Protein AF-A0A699WSY9-F1 (afdb_monomer_lite)

Radius of gyration: 26.85 Å; chains: 1; bounding box: 55×21×75 Å

Organism: Tanacetum cinerariifolium (NCBI:txid118510)

Secondary structure (DSSP, 8-state):
--HHHHHHHHHHHHHHHHHHHHHHHHHHHHHHHHT---EEE-TTS-EEETTEEE--S-HHHHHHHHHHHHT-

Sequence (72 aa):
KANVVADALSRKSGMIAGIKKEDSEIWTIVENLNKQVEFRLDDDKVLWQDTRLVVPNDASLREALLAEAHSS

Structure (mmCIF, N/CA/C/O backbone):
data_AF-A0A699WSY9-F1
#
_entry.id   AF-A0A699WSY9-F1
#
loop_
_atom_site.group_PDB
_atom_site.id
_atom_site.type_symbol
_atom_site.label_atom_id
_atom_site.label_alt_id
_atom_site.label_comp_id
_atom_site.label_asym_id
_atom_site.label_entity_id
_atom_site.label_seq_id
_atom_site.pdbx_PDB_ins_code
_atom_site.Cartn_x
_atom_site.Cartn_y
_atom_site.Cartn_z
_atom_s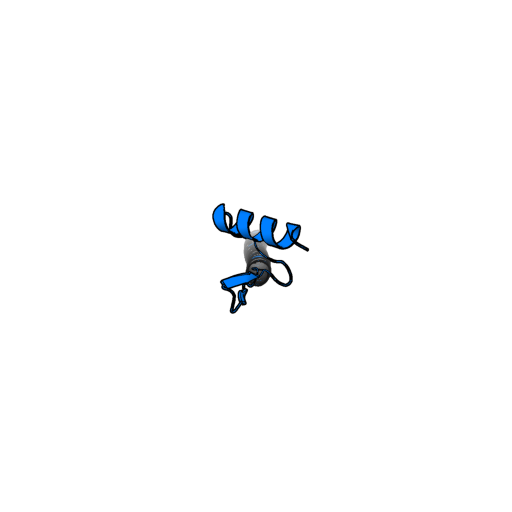ite.occupancy
_atom_site.B_iso_or_equiv
_atom_site.auth_seq_id
_atom_site.auth_comp_id
_atom_site.auth_asym_id
_atom_site.auth_atom_id
_atom_site.pdbx_PDB_model_num
ATOM 1 N N . LYS A 1 1 ? 28.773 2.740 -48.372 1.00 64.25 1 LYS A N 1
ATOM 2 C CA . LYS A 1 1 ? 28.149 1.547 -47.737 1.00 64.25 1 LYS A CA 1
ATOM 3 C C . LYS A 1 1 ? 28.144 1.592 -46.192 1.00 64.25 1 LYS A C 1
ATOM 5 O O . LYS A 1 1 ? 27.545 0.713 -45.596 1.00 64.25 1 LYS A O 1
ATOM 10 N N . ALA A 1 2 ? 28.741 2.602 -45.534 1.00 66.75 2 ALA A N 1
ATOM 11 C CA . ALA A 1 2 ? 28.803 2.692 -44.064 1.00 66.75 2 ALA A CA 1
ATOM 12 C C . ALA A 1 2 ? 27.509 3.212 -43.388 1.00 66.75 2 ALA A C 1
ATOM 14 O O . ALA A 1 2 ? 27.160 2.750 -42.307 1.00 66.75 2 ALA A O 1
ATOM 15 N N . ASN A 1 3 ? 26.746 4.099 -44.040 1.00 77.00 3 ASN A N 1
ATOM 16 C CA . ASN A 1 3 ? 25.561 4.728 -43.426 1.00 77.00 3 ASN A CA 1
ATOM 17 C C . ASN A 1 3 ? 24.399 3.761 -43.147 1.00 77.00 3 ASN A C 1
ATOM 19 O O . ASN A 1 3 ? 23.658 3.960 -42.192 1.00 77.00 3 ASN A O 1
ATOM 23 N N . VAL A 1 4 ? 24.254 2.696 -43.942 1.00 84.19 4 VAL A N 1
ATOM 24 C CA . VAL A 1 4 ? 23.191 1.690 -43.742 1.00 84.19 4 VAL A CA 1
ATOM 25 C C . VAL A 1 4 ? 23.415 0.844 -42.486 1.00 84.19 4 VAL A C 1
ATOM 27 O O . VAL A 1 4 ? 22.460 0.425 -41.844 1.00 84.19 4 VAL A O 1
ATOM 30 N N . VAL A 1 5 ? 24.678 0.626 -42.106 1.00 83.75 5 VAL A N 1
ATOM 31 C CA . VAL A 1 5 ? 25.032 -0.115 -40.887 1.00 83.75 5 VAL A CA 1
ATOM 32 C C . VAL A 1 5 ? 24.789 0.753 -39.652 1.00 83.75 5 VAL A C 1
ATOM 34 O O . VAL A 1 5 ? 24.282 0.263 -38.645 1.00 83.75 5 VAL A O 1
ATOM 37 N N . ALA A 1 6 ? 25.093 2.050 -39.749 1.00 84.25 6 ALA A N 1
ATOM 38 C CA . ALA A 1 6 ? 24.843 3.012 -38.679 1.00 84.25 6 ALA A CA 1
ATOM 39 C C . ALA A 1 6 ? 23.339 3.196 -38.395 1.00 84.25 6 ALA A C 1
ATOM 41 O O . ALA A 1 6 ? 22.932 3.181 -37.235 1.00 84.25 6 ALA A O 1
ATOM 42 N N . ASP A 1 7 ? 22.508 3.300 -39.437 1.00 90.06 7 ASP A N 1
ATOM 43 C CA .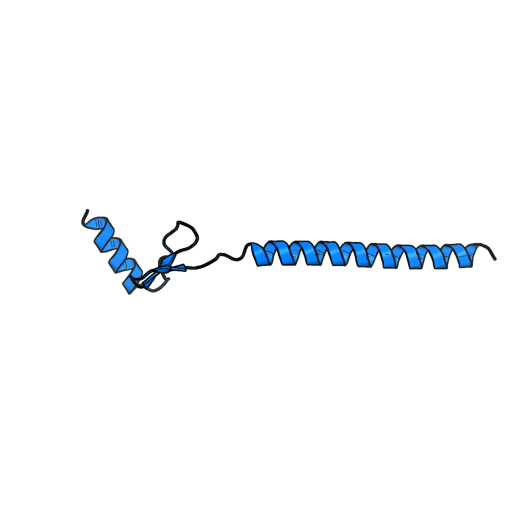 ASP A 1 7 ? 21.047 3.400 -39.302 1.00 90.06 7 ASP A CA 1
ATOM 44 C C . ASP A 1 7 ? 20.439 2.136 -38.666 1.00 90.06 7 ASP A C 1
ATOM 46 O O . ASP A 1 7 ? 19.680 2.232 -37.700 1.00 90.06 7 ASP A O 1
ATOM 50 N N . ALA A 1 8 ? 20.846 0.943 -39.114 1.00 89.69 8 ALA A N 1
ATOM 51 C CA . ALA A 1 8 ? 20.379 -0.315 -38.529 1.00 89.69 8 ALA A CA 1
ATOM 52 C C . ALA A 1 8 ? 20.762 -0.455 -37.043 1.00 89.69 8 ALA A C 1
ATOM 54 O O . ALA A 1 8 ? 19.950 -0.900 -36.226 1.00 89.69 8 ALA A O 1
ATOM 55 N N . LEU A 1 9 ? 21.980 -0.043 -36.672 1.00 91.06 9 LEU A N 1
ATOM 56 C CA . LEU A 1 9 ? 22.446 -0.072 -35.285 1.00 91.06 9 LEU A CA 1
ATOM 57 C C . LEU A 1 9 ? 21.691 0.936 -34.406 1.00 91.06 9 LEU A C 1
ATOM 59 O O . LEU A 1 9 ? 21.321 0.604 -33.279 1.00 91.06 9 LEU A O 1
ATOM 63 N N . SER A 1 10 ? 21.413 2.134 -34.929 1.00 90.25 10 SER A N 1
ATOM 64 C CA . SER A 1 10 ? 20.631 3.162 -34.234 1.00 90.25 10 SER A CA 1
ATOM 65 C C . SER A 1 10 ? 19.204 2.686 -33.948 1.00 90.25 10 SER A C 1
ATOM 67 O O . SER A 1 10 ? 18.744 2.764 -32.808 1.00 90.25 10 SER A O 1
ATOM 69 N N . ARG A 1 11 ? 18.539 2.072 -34.937 1.00 91.12 11 ARG A N 1
ATOM 70 C CA . ARG A 1 11 ? 17.197 1.488 -34.763 1.00 91.12 11 ARG A CA 1
ATOM 71 C C . ARG A 1 11 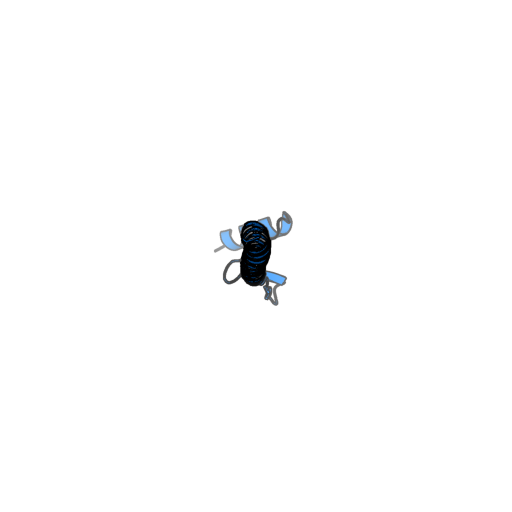? 17.186 0.369 -33.726 1.00 91.12 11 ARG A C 1
ATOM 73 O O . ARG A 1 11 ? 16.317 0.348 -32.858 1.00 91.12 11 ARG A O 1
ATOM 80 N N . LYS A 1 12 ? 18.173 -0.532 -33.774 1.00 88.31 12 LYS A N 1
ATOM 81 C CA . LYS A 1 12 ? 18.294 -1.629 -32.802 1.00 88.31 12 LYS A CA 1
ATOM 82 C C . LYS A 1 12 ? 18.538 -1.110 -31.383 1.00 88.31 12 LYS A C 1
ATOM 84 O O . LYS A 1 12 ? 17.972 -1.649 -30.437 1.00 88.31 12 LYS A O 1
ATOM 89 N N . SER A 1 13 ? 19.342 -0.057 -31.237 1.00 86.25 13 SER A N 1
ATOM 90 C CA . SER A 1 13 ? 19.573 0.610 -29.952 1.00 86.25 13 SER A CA 1
ATOM 91 C C . SER A 1 13 ? 18.294 1.260 -29.408 1.00 86.25 13 SER A C 1
ATOM 93 O O . SER A 1 13 ? 17.957 1.068 -28.242 1.00 86.25 13 SER A O 1
ATOM 95 N N . GLY A 1 14 ? 17.524 1.940 -30.264 1.00 87.88 14 GLY A N 1
ATOM 96 C CA . GLY A 1 14 ? 16.240 2.544 -29.893 1.00 87.88 14 GLY A CA 1
ATOM 97 C C . GLY A 1 14 ? 15.204 1.527 -29.403 1.00 87.88 14 GLY A C 1
ATOM 98 O O . GLY A 1 14 ? 14.528 1.780 -28.412 1.00 87.88 14 GLY A O 1
ATOM 99 N N . MET A 1 15 ? 15.131 0.347 -30.029 1.00 87.12 15 MET A N 1
ATOM 100 C CA . MET A 1 15 ? 14.248 -0.739 -29.574 1.00 87.12 15 MET A CA 1
ATOM 101 C C . MET A 1 15 ? 14.633 -1.249 -28.181 1.00 87.12 15 MET A C 1
ATOM 103 O O . MET A 1 15 ? 13.772 -1.436 -27.329 1.00 87.12 15 MET A O 1
ATOM 107 N N . ILE A 1 16 ? 15.932 -1.427 -27.921 1.00 85.38 16 ILE A N 1
ATOM 108 C CA . ILE A 1 16 ? 16.428 -1.877 -26.611 1.00 85.38 16 ILE A CA 1
ATOM 109 C C . ILE A 1 16 ? 16.159 -0.819 -25.530 1.00 85.38 16 ILE A C 1
ATOM 111 O O . ILE A 1 16 ? 15.823 -1.166 -24.399 1.00 85.38 16 ILE A O 1
ATOM 115 N N . ALA A 1 17 ? 16.295 0.465 -25.868 1.00 83.06 17 ALA A N 1
ATOM 116 C CA . ALA A 1 17 ? 15.980 1.564 -24.960 1.00 83.06 17 ALA A CA 1
ATOM 117 C C . ALA A 1 17 ? 14.474 1.657 -24.647 1.00 83.06 17 ALA A C 1
ATOM 119 O O . ALA A 1 17 ? 14.121 1.931 -23.502 1.00 83.06 17 ALA A O 1
ATOM 120 N N . GLY A 1 18 ? 13.605 1.388 -25.630 1.00 78.81 18 GLY A N 1
ATOM 121 C CA . GLY A 1 18 ? 12.152 1.312 -25.442 1.00 78.81 18 GLY A CA 1
ATOM 122 C C . GLY A 1 18 ? 11.747 0.207 -24.466 1.00 78.81 18 GLY A C 1
ATOM 123 O O . GLY A 1 18 ? 11.114 0.498 -23.457 1.00 78.81 18 GLY A O 1
ATOM 124 N N . ILE A 1 19 ? 12.246 -1.014 -24.682 1.00 84.12 19 ILE A N 1
ATOM 125 C CA . ILE A 1 19 ? 11.955 -2.177 -23.824 1.00 84.12 19 ILE A CA 1
ATOM 126 C C . ILE A 1 19 ? 12.377 -1.917 -22.369 1.00 84.12 19 ILE A C 1
ATOM 128 O O . ILE A 1 19 ? 11.619 -2.167 -21.440 1.00 84.12 19 ILE A O 1
ATOM 132 N N . LYS A 1 20 ? 13.571 -1.346 -22.153 1.00 79.81 20 LYS A N 1
ATOM 133 C CA . LYS A 1 20 ? 14.053 -0.997 -20.803 1.00 79.81 20 LYS A CA 1
ATOM 134 C C . LYS A 1 20 ? 13.166 0.031 -20.094 1.00 79.81 20 LYS A C 1
ATOM 136 O O . LYS A 1 20 ? 13.086 0.015 -18.868 1.00 79.81 20 LYS A O 1
ATOM 141 N N . LYS A 1 21 ? 12.555 0.950 -20.845 1.00 84.69 21 LYS A N 1
ATOM 142 C CA . LYS A 1 21 ? 11.634 1.948 -20.297 1.00 84.69 21 LYS A CA 1
ATOM 143 C C . LYS A 1 21 ? 10.312 1.291 -19.899 1.00 84.69 21 LYS A C 1
ATOM 145 O O . LYS A 1 21 ? 9.868 1.499 -18.774 1.00 84.69 21 LYS A O 1
ATOM 150 N N . GLU A 1 22 ? 9.755 0.452 -20.765 1.00 81.88 22 GLU A N 1
ATOM 151 C CA . GLU A 1 22 ? 8.522 -0.294 -20.486 1.00 81.88 22 GLU A CA 1
ATOM 152 C C . GLU A 1 22 ? 8.683 -1.207 -19.253 1.00 81.88 22 GLU A C 1
ATOM 154 O O . GLU A 1 22 ? 7.822 -1.206 -18.376 1.00 81.88 22 GLU A O 1
ATOM 159 N N . ASP A 1 23 ? 9.830 -1.881 -19.096 1.00 83.69 23 ASP A N 1
ATOM 160 C CA . ASP A 1 23 ? 10.152 -2.673 -17.895 1.00 83.69 23 ASP A CA 1
ATOM 161 C C . ASP A 1 23 ? 10.133 -1.826 -16.605 1.00 83.69 23 ASP A C 1
ATOM 163 O O . ASP A 1 23 ? 9.654 -2.275 -15.560 1.00 83.69 23 ASP A O 1
ATOM 167 N N . SER A 1 24 ? 10.624 -0.581 -16.662 1.00 83.88 24 SER A N 1
ATOM 168 C CA . SER A 1 24 ? 10.619 0.329 -15.505 1.00 83.88 24 SER A CA 1
ATOM 169 C C . SER A 1 24 ? 9.215 0.839 -15.147 1.00 83.88 24 SER A C 1
ATOM 171 O O . SER A 1 24 ? 8.894 1.023 -13.969 1.00 83.88 24 SER A O 1
ATOM 173 N N . GLU A 1 25 ? 8.350 1.012 -16.148 1.00 89.31 25 GLU A N 1
ATOM 174 C CA . GLU A 1 25 ? 6.942 1.373 -15.957 1.00 89.31 25 GLU A CA 1
ATOM 175 C C . GLU A 1 25 ? 6.163 0.196 -15.348 1.00 89.31 25 GLU A C 1
ATOM 177 O O . GLU A 1 25 ? 5.385 0.396 -14.412 1.00 89.31 25 GLU A O 1
ATOM 182 N N . ILE A 1 26 ? 6.445 -1.040 -15.781 1.00 89.56 26 ILE A N 1
ATOM 183 C CA . ILE A 1 26 ? 5.880 -2.265 -15.194 1.00 89.56 26 ILE A CA 1
ATOM 184 C C . ILE A 1 26 ? 6.292 -2.405 -13.726 1.00 89.56 26 ILE A C 1
ATOM 186 O O . ILE A 1 26 ? 5.430 -2.647 -12.880 1.00 89.56 26 ILE A O 1
ATOM 190 N N . TRP A 1 27 ? 7.572 -2.204 -13.393 1.00 88.12 27 TRP A N 1
ATOM 191 C CA . TRP A 1 27 ? 8.033 -2.265 -12.001 1.00 88.12 27 TRP A CA 1
ATOM 192 C C . TRP A 1 27 ? 7.308 -1.246 -11.115 1.00 88.12 27 TRP A C 1
ATOM 194 O O . TRP A 1 27 ? 6.834 -1.583 -10.032 1.00 88.12 27 TRP A O 1
ATOM 204 N N . THR A 1 28 ? 7.122 -0.024 -11.617 1.00 84.31 28 THR A N 1
ATOM 205 C CA . THR A 1 28 ? 6.397 1.039 -10.905 1.00 84.31 28 THR A CA 1
ATOM 206 C C . THR A 1 28 ? 4.930 0.666 -10.658 1.00 84.31 28 THR A C 1
ATOM 208 O O . THR A 1 28 ? 4.384 0.939 -9.587 1.00 84.31 28 THR A O 1
ATOM 211 N N . ILE A 1 29 ? 4.273 0.023 -11.630 1.00 86.50 29 ILE A N 1
ATOM 212 C CA . ILE A 1 29 ? 2.901 -0.480 -11.475 1.00 86.50 29 ILE A CA 1
ATOM 213 C C . ILE A 1 29 ? 2.858 -1.599 -10.432 1.00 86.50 29 ILE A C 1
ATOM 215 O O . ILE A 1 29 ? 1.996 -1.562 -9.559 1.00 86.50 29 ILE A O 1
ATOM 219 N N . VAL A 1 30 ? 3.792 -2.553 -10.471 1.00 83.88 30 VAL A N 1
ATOM 220 C CA . VAL A 1 30 ? 3.882 -3.644 -9.487 1.00 83.88 30 VAL A CA 1
ATOM 221 C C . VAL A 1 30 ? 4.089 -3.095 -8.074 1.00 83.88 30 VAL A C 1
ATOM 223 O O . VAL A 1 30 ? 3.377 -3.497 -7.156 1.00 83.88 30 VAL A O 1
ATOM 226 N N . GLU A 1 31 ? 4.986 -2.125 -7.891 1.00 83.19 31 GLU A N 1
ATOM 227 C CA . GLU A 1 31 ? 5.199 -1.475 -6.594 1.00 83.19 31 GLU A CA 1
ATOM 228 C C . GLU A 1 31 ? 3.958 -0.719 -6.108 1.00 83.19 31 GLU A C 1
ATOM 230 O O . GLU A 1 31 ? 3.643 -0.760 -4.922 1.00 83.19 31 GLU A O 1
ATOM 235 N N . ASN A 1 32 ? 3.230 -0.040 -6.997 1.00 81.88 32 ASN A N 1
ATOM 236 C CA . ASN A 1 32 ? 1.991 0.649 -6.632 1.00 81.88 32 ASN A CA 1
ATOM 237 C C . ASN A 1 32 ? 0.833 -0.316 -6.346 1.00 81.88 32 ASN A C 1
ATOM 239 O O . ASN A 1 32 ? 0.036 -0.048 -5.451 1.00 81.88 32 ASN A O 1
ATOM 243 N N . LEU A 1 33 ? 0.758 -1.451 -7.043 1.00 78.12 33 LEU A N 1
ATOM 244 C CA . LEU A 1 33 ? -0.208 -2.510 -6.752 1.00 78.12 33 LEU A CA 1
ATOM 245 C C . LEU A 1 33 ? 0.100 -3.200 -5.421 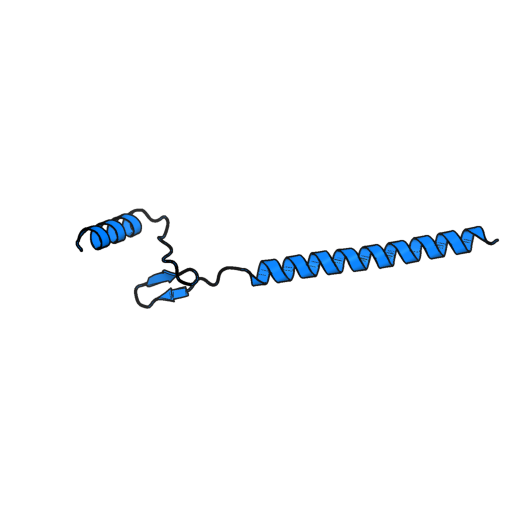1.00 78.12 33 LEU A C 1
ATOM 247 O O . LEU A 1 33 ? -0.825 -3.522 -4.685 1.00 78.12 33 LEU A O 1
ATOM 251 N N . ASN A 1 34 ? 1.376 -3.373 -5.079 1.00 74.00 34 ASN A N 1
ATOM 252 C CA . ASN A 1 34 ? 1.787 -3.928 -3.791 1.00 74.00 34 ASN A CA 1
ATOM 253 C C . ASN A 1 34 ? 1.561 -2.954 -2.620 1.00 74.00 34 ASN A C 1
ATOM 255 O O . ASN A 1 34 ? 1.483 -3.372 -1.472 1.00 74.00 34 ASN A O 1
ATOM 259 N N . LYS A 1 35 ? 1.428 -1.652 -2.900 1.00 73.62 35 LYS A N 1
ATOM 260 C CA . LYS A 1 35 ? 0.999 -0.636 -1.924 1.00 73.62 35 LYS A CA 1
ATOM 261 C C . LYS A 1 35 ? -0.520 -0.596 -1.727 1.00 73.62 35 LYS A C 1
ATOM 263 O O . LYS A 1 35 ? -0.998 0.281 -1.006 1.00 73.62 35 LYS A O 1
ATOM 268 N N . GLN A 1 36 ? -1.291 -1.480 -2.372 1.00 65.19 36 GLN A N 1
ATOM 269 C CA . GLN A 1 36 ? -2.722 -1.557 -2.104 1.00 65.19 36 GLN A CA 1
ATOM 270 C C . GLN A 1 36 ? -2.955 -1.848 -0.625 1.00 65.19 36 GLN A C 1
ATOM 272 O O . GLN A 1 36 ? -2.335 -2.715 -0.019 1.00 65.19 36 GLN A O 1
ATOM 277 N N . VAL A 1 37 ? -3.838 -1.043 -0.052 1.00 67.94 37 VAL A N 1
ATOM 278 C CA . VAL A 1 37 ? -4.196 -1.088 1.355 1.00 67.94 37 VAL A CA 1
ATOM 279 C C . VAL A 1 37 ? -4.847 -2.429 1.657 1.00 67.94 37 VAL A C 1
ATOM 281 O O . VAL A 1 37 ? -5.883 -2.765 1.085 1.00 67.94 37 VAL A O 1
ATOM 284 N N . GLU A 1 38 ? -4.262 -3.161 2.597 1.00 74.00 38 GLU A N 1
ATOM 285 C CA . GLU A 1 38 ? -4.861 -4.374 3.131 1.00 74.00 38 GLU A CA 1
ATOM 286 C C . GLU A 1 38 ? -5.963 -3.976 4.123 1.00 74.00 38 GLU A C 1
ATOM 288 O O . GLU A 1 38 ? -5.701 -3.538 5.247 1.00 74.00 38 GLU A O 1
ATOM 293 N N . PHE A 1 39 ? -7.213 -4.048 3.667 1.00 76.31 39 PHE A N 1
ATOM 294 C CA . PHE A 1 39 ? -8.371 -3.861 4.532 1.00 76.31 39 PHE A CA 1
ATOM 295 C C . PHE A 1 39 ? -8.602 -5.135 5.341 1.00 76.31 39 PHE A C 1
ATOM 297 O O . PHE A 1 39 ? -8.699 -6.226 4.778 1.00 76.31 39 PHE A O 1
ATOM 304 N N . ARG A 1 40 ? -8.726 -4.992 6.660 1.00 80.06 40 ARG A N 1
ATOM 305 C CA . ARG A 1 40 ? -9.010 -6.098 7.580 1.00 80.06 40 ARG A CA 1
ATOM 306 C C . ARG A 1 40 ? -10.372 -5.883 8.222 1.00 80.06 40 ARG A C 1
ATOM 308 O O . ARG A 1 40 ? -10.687 -4.767 8.621 1.00 80.06 40 ARG A O 1
ATOM 315 N N . LEU A 1 41 ? -11.179 -6.936 8.290 1.00 81.50 41 LEU A N 1
ATOM 316 C CA . LEU A 1 41 ? -12.453 -6.923 9.002 1.00 81.50 41 LEU A CA 1
ATOM 317 C C . LEU A 1 41 ? -12.255 -7.630 10.340 1.00 81.50 41 LEU A C 1
ATOM 319 O O . LEU A 1 41 ? -11.792 -8.769 10.352 1.00 81.50 41 LEU A O 1
ATOM 323 N N . ASP A 1 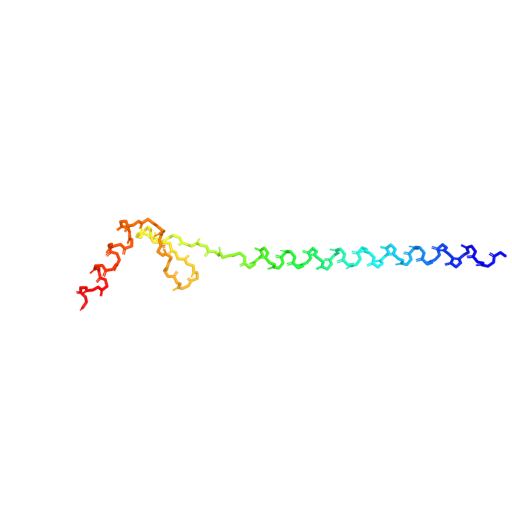42 ? -12.586 -6.949 11.429 1.00 81.56 42 ASP A N 1
ATOM 324 C CA . ASP A 1 42 ? -12.501 -7.506 12.778 1.00 81.56 42 ASP A CA 1
ATOM 325 C C . ASP A 1 42 ? -13.760 -8.313 13.149 1.00 81.56 42 ASP A C 1
ATOM 327 O O . ASP A 1 42 ? -14.776 -8.269 12.439 1.00 81.56 42 ASP A O 1
ATOM 331 N N . ASP A 1 43 ? -13.712 -9.026 14.275 1.00 82.81 43 ASP A N 1
ATOM 332 C CA . ASP A 1 43 ? -14.826 -9.835 14.792 1.00 82.81 43 ASP A CA 1
ATOM 333 C C . ASP A 1 43 ? -16.093 -8.990 15.027 1.00 82.81 43 ASP A C 1
ATOM 335 O O . ASP A 1 43 ? -17.207 -9.433 14.722 1.00 82.81 43 ASP A O 1
ATOM 339 N N . ASP A 1 44 ? -15.915 -7.723 15.407 1.00 80.75 44 ASP A N 1
ATOM 340 C CA . ASP A 1 44 ? -16.982 -6.731 15.596 1.00 80.75 44 ASP A CA 1
ATOM 341 C C . ASP A 1 44 ? -17.511 -6.118 14.282 1.00 80.75 44 ASP A C 1
ATOM 343 O O . ASP A 1 44 ? -18.234 -5.122 14.288 1.00 80.75 44 ASP A O 1
ATOM 347 N N . LYS A 1 45 ? -17.173 -6.698 13.119 1.00 74.50 45 LYS A N 1
ATOM 348 C CA . LYS A 1 45 ? -17.550 -6.200 11.774 1.00 74.50 45 LYS A CA 1
ATOM 349 C C . LYS A 1 45 ? -17.013 -4.806 11.455 1.00 74.50 45 LYS A C 1
ATOM 351 O O . LYS A 1 45 ? -17.539 -4.104 10.590 1.00 74.50 45 LYS A O 1
ATOM 356 N N . VAL A 1 46 ? -15.926 -4.436 12.116 1.00 77.56 46 VAL A N 1
ATOM 357 C CA . VAL A 1 46 ? -15.253 -3.156 11.950 1.00 77.56 46 VAL A CA 1
ATOM 358 C C . VAL A 1 46 ? -14.172 -3.262 10.877 1.00 77.56 46 VAL A C 1
ATOM 360 O O . VAL A 1 46 ? -13.353 -4.180 10.903 1.00 77.56 46 VAL A O 1
ATOM 363 N N . LEU A 1 47 ? -14.166 -2.322 9.926 1.00 80.06 47 LEU A N 1
ATOM 364 C CA . LEU A 1 47 ? -13.170 -2.272 8.858 1.00 80.06 47 LEU A CA 1
ATOM 365 C C . LEU A 1 47 ? -11.950 -1.451 9.295 1.00 80.06 47 LEU A C 1
ATOM 367 O O . LEU A 1 47 ? -12.073 -0.288 9.678 1.00 80.06 47 LEU A O 1
ATOM 371 N N . TRP A 1 48 ? -10.767 -2.039 9.178 1.00 82.25 48 TRP A N 1
ATOM 372 C CA . TRP A 1 48 ? -9.490 -1.432 9.534 1.00 82.25 48 TRP A CA 1
ATOM 373 C C . TRP A 1 48 ? -8.588 -1.295 8.309 1.00 82.25 48 TRP A C 1
ATOM 375 O O . TRP A 1 48 ? -8.447 -2.227 7.517 1.00 82.25 48 TRP A O 1
ATOM 385 N N . GLN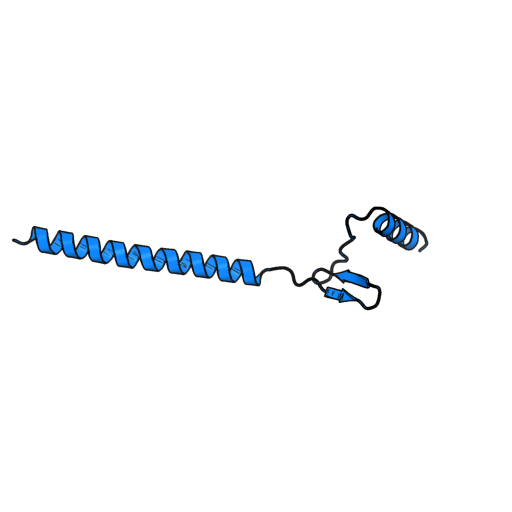 A 1 49 ? -7.937 -0.141 8.185 1.00 80.44 49 GLN A N 1
ATOM 386 C CA . GLN A 1 49 ? -6.824 0.100 7.269 1.00 80.44 49 GLN A CA 1
ATOM 387 C C . GLN A 1 49 ? -5.567 0.261 8.117 1.00 80.44 49 GLN A C 1
ATOM 389 O O . GLN A 1 49 ? -5.419 1.274 8.801 1.00 80.44 49 GLN A O 1
ATOM 394 N N . ASP A 1 50 ? -4.661 -0.717 8.063 1.00 77.38 50 ASP A N 1
ATOM 395 C CA . ASP A 1 50 ? -3.458 -0.751 8.904 1.00 77.38 50 ASP A CA 1
ATOM 396 C C . ASP A 1 50 ? -3.817 -0.659 10.405 1.00 77.38 50 ASP A C 1
ATOM 398 O O . ASP A 1 50 ? -4.253 -1.653 10.992 1.00 77.38 50 ASP A O 1
ATOM 402 N N . THR A 1 51 ? -3.713 0.533 10.997 1.00 77.69 51 THR A N 1
ATOM 403 C CA . THR A 1 51 ? -4.044 0.864 12.396 1.00 77.69 51 THR A CA 1
ATOM 404 C C . THR A 1 51 ? -5.210 1.852 12.535 1.00 77.69 51 THR A C 1
ATOM 406 O O . THR A 1 51 ? -5.530 2.301 13.635 1.00 77.69 51 THR A O 1
ATOM 409 N N . ARG A 1 52 ? -5.847 2.227 11.422 1.00 81.12 52 ARG A N 1
ATOM 410 C CA . ARG A 1 52 ? -6.906 3.239 11.366 1.00 81.12 52 ARG A CA 1
ATOM 411 C C . ARG A 1 52 ? -8.271 2.594 11.180 1.00 81.12 52 ARG A C 1
ATOM 413 O O . ARG A 1 52 ? -8.466 1.793 10.266 1.00 81.12 52 ARG A O 1
ATOM 420 N N . LEU A 1 53 ? -9.216 3.011 12.015 1.00 81.25 53 LEU A N 1
ATOM 421 C CA . LEU A 1 53 ? -10.628 2.683 11.879 1.00 81.25 53 LEU A CA 1
ATOM 422 C C . LEU A 1 53 ? -11.182 3.321 10.597 1.00 81.25 53 LEU A C 1
ATOM 424 O O . LEU A 1 53 ? -11.121 4.543 10.437 1.00 81.25 53 LEU A O 1
ATOM 428 N N . VAL A 1 54 ? -11.731 2.517 9.690 1.00 79.12 54 VAL A N 1
ATOM 429 C CA . VAL A 1 54 ? -12.412 3.006 8.490 1.00 79.12 54 VAL A CA 1
ATOM 430 C C . VAL A 1 54 ? -13.897 3.073 8.800 1.00 79.12 54 VAL A C 1
ATOM 432 O O . VAL A 1 54 ? -14.576 2.052 8.841 1.00 79.12 54 VAL A O 1
ATOM 435 N N . VAL A 1 55 ? -14.405 4.287 9.013 1.00 72.81 55 VAL A N 1
ATOM 436 C CA . VAL A 1 55 ? -15.843 4.517 9.178 1.00 72.81 55 VAL A CA 1
ATOM 437 C C . VAL A 1 55 ? -16.506 4.336 7.813 1.00 72.81 55 VAL A C 1
ATOM 439 O O . VAL A 1 55 ? -16.205 5.108 6.895 1.00 72.81 55 VAL A O 1
ATOM 442 N N . PRO A 1 56 ? -17.387 3.336 7.633 1.00 69.81 56 PRO A N 1
ATOM 443 C CA . PRO A 1 56 ? -18.130 3.194 6.391 1.00 69.81 56 PRO A CA 1
ATOM 444 C C . PRO A 1 56 ? -18.925 4.476 6.119 1.00 69.81 56 PRO A C 1
ATOM 446 O O . PRO A 1 56 ? -19.435 5.098 7.047 1.00 69.81 56 PRO A O 1
ATOM 449 N N . ASN A 1 57 ? -19.084 4.866 4.850 1.00 72.00 57 ASN A N 1
ATOM 450 C CA . ASN A 1 57 ? -19.868 6.058 4.476 1.00 72.00 57 ASN A CA 1
ATOM 451 C C . ASN A 1 57 ? -21.384 5.910 4.757 1.00 72.00 57 ASN A C 1
ATOM 453 O O . ASN A 1 57 ? -22.193 6.745 4.358 1.00 72.00 57 ASN A O 1
ATOM 457 N N . ASP A 1 58 ? -21.775 4.827 5.420 1.00 79.00 58 ASP A N 1
ATOM 458 C CA . ASP A 1 58 ? -23.130 4.584 5.865 1.00 79.00 58 ASP A CA 1
ATOM 459 C C . ASP A 1 58 ? -23.453 5.477 7.071 1.00 79.00 58 ASP A C 1
ATOM 461 O O . ASP A 1 58 ? -22.731 5.493 8.075 1.00 79.00 58 ASP A O 1
ATOM 465 N N . ALA A 1 59 ? -24.528 6.259 6.965 1.00 77.38 59 ALA A N 1
ATOM 466 C CA . ALA A 1 59 ? -24.857 7.278 7.956 1.00 77.38 59 ALA A CA 1
ATOM 467 C C . ALA A 1 59 ? -25.126 6.665 9.338 1.00 77.38 59 ALA A C 1
ATOM 469 O O . ALA A 1 59 ? -24.660 7.201 10.339 1.00 77.38 59 ALA A O 1
ATOM 470 N N . SER A 1 60 ? -25.809 5.519 9.398 1.00 77.25 60 SER A N 1
ATOM 471 C CA . SER A 1 60 ? -26.159 4.872 10.666 1.00 77.25 60 SER A CA 1
ATOM 472 C C . SER A 1 60 ? -24.933 4.403 11.454 1.00 77.25 60 SER A C 1
ATOM 474 O O . SER A 1 60 ? -24.912 4.523 12.676 1.00 77.25 60 SER A O 1
ATOM 476 N N . LEU A 1 61 ? -23.893 3.917 10.768 1.00 74.81 61 LEU A N 1
ATOM 477 C CA . LEU A 1 61 ? -22.651 3.467 11.407 1.00 74.81 61 LEU A CA 1
ATOM 478 C C . LEU A 1 61 ? -21.798 4.641 11.897 1.00 74.81 61 LEU A C 1
ATOM 480 O O . LEU A 1 61 ? -21.202 4.562 12.971 1.00 74.81 61 LEU A O 1
ATOM 484 N N . ARG A 1 62 ? -21.778 5.754 11.153 1.00 77.31 62 ARG A N 1
ATOM 485 C CA . ARG A 1 62 ? -21.096 6.981 11.586 1.00 77.31 62 ARG A CA 1
ATOM 486 C C . ARG A 1 62 ? -21.714 7.565 12.858 1.00 77.31 62 ARG A C 1
ATOM 488 O O . ARG A 1 62 ? -20.974 7.933 13.766 1.00 77.31 62 ARG A O 1
ATOM 495 N N . GLU A 1 63 ? -23.043 7.638 12.930 1.00 78.81 63 GLU A N 1
ATOM 496 C CA . GLU A 1 63 ? -23.744 8.168 14.110 1.00 78.81 63 GLU A CA 1
ATOM 497 C C . GLU A 1 63 ? -23.552 7.276 15.347 1.00 78.81 63 GLU A C 1
ATOM 499 O O . GLU A 1 63 ? -23.342 7.792 16.443 1.00 78.81 63 GLU A O 1
ATOM 504 N N . ALA A 1 64 ? -23.553 5.947 15.181 1.00 78.00 64 ALA A N 1
ATOM 505 C CA . ALA A 1 64 ? -23.311 5.015 16.285 1.00 78.00 64 ALA A CA 1
ATOM 506 C C . ALA A 1 64 ? -21.914 5.201 16.907 1.00 78.00 64 ALA A C 1
ATOM 508 O O . ALA A 1 64 ? -21.792 5.306 18.127 1.00 78.00 64 ALA A O 1
ATOM 509 N N . LEU A 1 65 ? -20.874 5.323 16.072 1.00 73.94 65 LEU A N 1
ATOM 510 C CA . LEU A 1 65 ? -19.501 5.573 16.530 1.00 73.94 65 LEU A CA 1
ATOM 511 C C . LEU A 1 65 ? -19.345 6.940 17.212 1.00 73.94 65 LEU A C 1
ATOM 513 O O . LEU A 1 65 ? -18.663 7.047 18.230 1.00 73.94 65 LEU A O 1
ATOM 517 N N . LEU A 1 66 ? -19.981 7.985 16.670 1.00 79.25 66 LEU A N 1
ATOM 518 C CA . LEU A 1 66 ? -19.993 9.317 17.285 1.00 79.25 66 LEU A CA 1
ATOM 519 C C . LEU A 1 66 ? -20.636 9.290 18.675 1.00 79.25 66 LEU A C 1
ATOM 521 O O . LEU A 1 66 ? -20.110 9.917 19.592 1.00 79.25 66 LEU A O 1
ATOM 525 N N . ALA A 1 67 ? -21.740 8.559 18.839 1.00 80.31 67 ALA A N 1
ATOM 526 C CA . ALA A 1 67 ? -22.444 8.446 20.112 1.00 80.31 67 ALA A CA 1
ATOM 527 C C . ALA A 1 67 ? -21.635 7.677 21.172 1.00 80.31 67 ALA A C 1
ATOM 529 O O . ALA A 1 67 ? -21.594 8.095 22.330 1.00 80.31 67 ALA A O 1
ATOM 530 N N . GLU A 1 68 ? -20.963 6.590 20.785 1.00 78.06 68 GLU A N 1
ATOM 531 C CA . GLU A 1 68 ? -20.104 5.810 21.685 1.00 78.06 68 GLU A CA 1
ATOM 532 C C . GLU A 1 68 ? -18.886 6.622 22.149 1.00 78.06 68 GLU A C 1
ATOM 534 O O . GLU A 1 68 ? -18.625 6.710 23.347 1.00 78.06 68 GLU A O 1
ATOM 539 N N . ALA A 1 69 ? -18.211 7.320 21.229 1.00 76.94 69 ALA A N 1
ATOM 540 C CA . ALA A 1 69 ? -17.087 8.196 21.565 1.00 76.94 69 ALA A CA 1
ATOM 541 C C . ALA A 1 69 ? -17.493 9.381 22.465 1.00 76.94 69 ALA A C 1
ATOM 543 O O . ALA A 1 69 ? -16.702 9.826 23.296 1.00 76.94 69 ALA A O 1
ATOM 544 N N . HIS A 1 70 ? -18.720 9.891 22.317 1.00 76.62 70 HIS A N 1
ATOM 545 C CA . HIS A 1 70 ? -19.257 10.974 23.148 1.00 76.62 70 HIS A CA 1
ATOM 546 C C . HIS A 1 70 ? -19.729 10.534 24.542 1.00 76.62 70 HIS A C 1
ATOM 548 O O . HIS A 1 70 ? -20.007 11.398 25.372 1.00 76.62 70 HIS A O 1
ATOM 554 N N . SER A 1 71 ? -19.838 9.230 24.801 1.00 77.44 71 SER A N 1
ATOM 555 C CA . SER A 1 71 ? -20.325 8.684 26.076 1.00 77.44 71 SER A CA 1
ATOM 556 C C . SER A 1 71 ? -19.195 8.297 27.048 1.00 77.44 71 SER A C 1
ATOM 558 O O . SER A 1 71 ? -19.467 7.637 28.052 1.00 77.44 71 SER A O 1
ATOM 560 N N . SER A 1 72 ? -17.947 8.685 26.746 1.00 57.69 72 SER A N 1
ATOM 561 C CA . SER A 1 72 ? -16.747 8.392 27.549 1.00 57.69 72 SER A CA 1
ATOM 562 C C . SER A 1 72 ? -16.514 9.350 28.714 1.00 57.69 72 SER A C 1
ATOM 564 O O . SER A 1 72 ? -16.903 10.536 28.636 1.00 57.69 72 SER A O 1
#

pLDDT: mean 79.98, std 6.56, range [57.69, 91.12]

Foldseek 3Di:
DPVVVVVVVVVVVVVVVVVVVVVVVVVVVVVVVVVPFDWDQDPVRWIDGPPDTDQPPDPVSVVVVVVVVVVD